Protein AF-A0A0F9CTM4-F1 (afdb_monomer)

Foldseek 3Di:
DEDPVLVVCLPDDDFFKKKWAFDLVCLVVLVVVCVVVVWAWDDDPSVRRITITGGDHSVVVVVSCPRPGTPYMGTPPPDD

Structure (mmCIF, N/CA/C/O backbone):
data_AF-A0A0F9CTM4-F1
#
_entry.id   AF-A0A0F9CTM4-F1
#
loop_
_atom_site.group_PDB
_atom_site.id
_atom_site.type_symbol
_atom_site.label_atom_id
_atom_site.label_alt_id
_atom_site.label_comp_id
_atom_site.label_asym_id
_atom_site.label_entity_id
_atom_site.label_seq_id
_atom_site.pdbx_PDB_ins_code
_atom_site.Cartn_x
_atom_site.Cartn_y
_atom_site.Cartn_z
_atom_site.occupancy
_atom_site.B_iso_or_equiv
_atom_site.auth_seq_id
_atom_site.auth_comp_id
_atom_site.auth_asym_id
_atom_site.auth_atom_id
_atom_site.pdbx_PDB_model_num
ATOM 1 N N . MET A 1 1 ? 7.637 -3.422 6.697 1.00 63.59 1 MET A N 1
ATOM 2 C CA . MET A 1 1 ? 7.699 -2.919 8.099 1.00 63.59 1 MET A CA 1
ATOM 3 C C . MET A 1 1 ? 6.780 -1.708 8.184 1.00 63.59 1 MET A C 1
ATOM 5 O O . MET A 1 1 ? 6.732 -0.953 7.221 1.00 63.59 1 MET A O 1
ATOM 9 N N . LEU A 1 2 ? 6.022 -1.531 9.273 1.00 63.06 2 LEU A N 1
ATOM 10 C CA . LEU A 1 2 ? 5.127 -0.375 9.423 1.00 63.06 2 LEU A CA 1
ATOM 11 C C . LEU A 1 2 ? 5.916 0.852 9.887 1.00 63.06 2 LEU A C 1
ATOM 13 O O . LEU A 1 2 ? 6.818 0.742 10.713 1.00 63.06 2 LEU A O 1
ATOM 17 N N . ASN A 1 3 ? 5.558 2.033 9.383 1.00 73.06 3 ASN A N 1
ATOM 18 C CA . ASN A 1 3 ? 6.097 3.280 9.915 1.00 73.06 3 ASN A CA 1
ATOM 19 C C . ASN A 1 3 ? 5.724 3.404 11.417 1.00 73.06 3 ASN A C 1
ATOM 21 O O . ASN A 1 3 ? 4.543 3.238 11.746 1.00 73.06 3 ASN A O 1
ATOM 25 N N . PRO A 1 4 ? 6.661 3.753 12.325 1.00 72.19 4 PRO A N 1
ATOM 26 C CA . PRO A 1 4 ? 6.391 3.889 13.764 1.00 72.19 4 PRO A CA 1
ATOM 27 C C . PRO A 1 4 ? 5.234 4.839 14.117 1.00 72.19 4 PRO A C 1
ATOM 29 O O . PRO A 1 4 ? 4.607 4.713 15.171 1.00 72.19 4 PRO A O 1
ATOM 32 N N . TYR A 1 5 ? 4.932 5.804 13.244 1.00 67.44 5 TYR A N 1
ATOM 33 C CA . TYR A 1 5 ? 3.774 6.685 1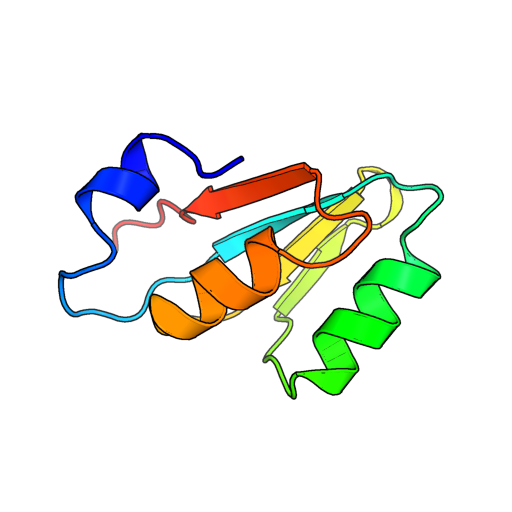3.372 1.00 67.44 5 TYR A CA 1
ATOM 34 C C . TYR A 1 5 ? 2.445 5.931 13.196 1.00 67.44 5 TYR A C 1
ATOM 36 O O . TYR A 1 5 ? 1.509 6.143 13.969 1.00 67.44 5 TYR A O 1
ATOM 44 N N . LEU A 1 6 ? 2.373 5.023 12.215 1.00 60.19 6 LEU A N 1
ATOM 45 C CA . LEU A 1 6 ? 1.200 4.186 11.949 1.00 60.19 6 LEU A CA 1
ATOM 46 C C . LEU A 1 6 ? 0.989 3.146 13.043 1.00 60.19 6 LEU A C 1
ATOM 48 O O . LEU A 1 6 ? -0.146 2.932 13.463 1.00 60.19 6 LEU A O 1
ATOM 52 N N . GLU A 1 7 ? 2.066 2.534 13.537 1.00 65.06 7 GLU A N 1
ATOM 53 C CA . GLU A 1 7 ? 1.986 1.509 14.585 1.00 65.06 7 GLU A CA 1
ATOM 54 C C . GLU A 1 7 ? 1.231 2.001 15.825 1.00 65.06 7 GLU A C 1
ATOM 56 O O . GLU A 1 7 ? 0.412 1.277 16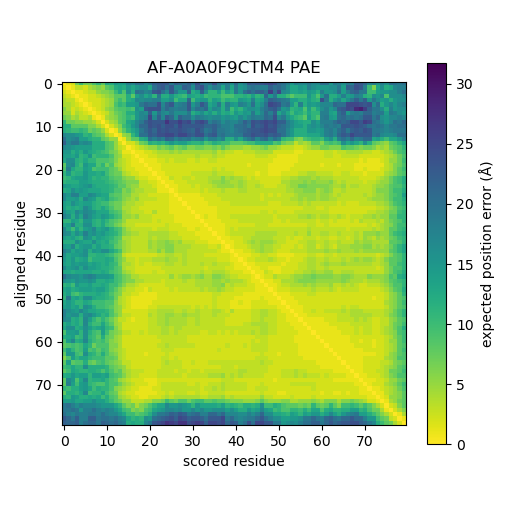.389 1.00 65.06 7 GLU A O 1
ATOM 61 N N . LYS A 1 8 ? 1.426 3.273 16.191 1.00 66.44 8 LYS A N 1
ATOM 62 C CA . LYS A 1 8 ? 0.767 3.906 17.342 1.00 66.44 8 LYS A CA 1
ATOM 63 C C . LYS A 1 8 ? -0.704 4.267 17.103 1.00 66.44 8 LYS A C 1
ATOM 65 O O . LYS A 1 8 ? -1.406 4.562 18.066 1.00 66.44 8 LYS A O 1
ATOM 70 N N . ARG A 1 9 ? -1.175 4.284 15.849 1.00 61.78 9 ARG A N 1
ATOM 71 C CA . ARG A 1 9 ? -2.497 4.813 15.444 1.00 61.78 9 ARG A CA 1
ATOM 72 C C . ARG A 1 9 ? -3.381 3.811 14.703 1.00 61.78 9 ARG A C 1
ATOM 74 O O . ARG A 1 9 ? -4.490 4.149 14.304 1.00 61.78 9 ARG A O 1
ATOM 81 N N . LEU A 1 10 ? -2.953 2.553 14.598 1.00 55.62 10 LEU A N 1
ATOM 82 C CA . LEU A 1 10 ? -3.727 1.454 14.002 1.00 55.62 10 LEU A CA 1
ATOM 83 C C . LEU A 1 10 ? -5.083 1.175 14.688 1.00 55.62 10 LEU A C 1
ATOM 85 O O . LEU A 1 10 ? -5.840 0.346 14.196 1.00 55.62 10 LEU A O 1
ATOM 89 N N . PHE A 1 11 ? -5.404 1.815 15.8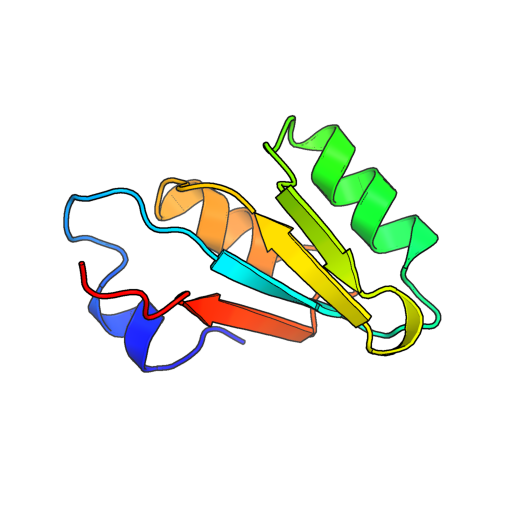14 1.00 52.72 11 PHE A N 1
ATOM 90 C CA . PHE A 1 11 ? -6.664 1.608 16.541 1.00 52.72 11 PHE A CA 1
ATOM 91 C C . PHE A 1 11 ? -7.508 2.878 16.706 1.00 52.72 11 PHE A C 1
ATOM 93 O O . PHE A 1 11 ? -8.601 2.813 17.262 1.00 52.72 11 PHE A O 1
ATOM 100 N N . THR A 1 12 ? -7.039 4.028 16.221 1.00 51.19 12 THR A N 1
ATOM 101 C CA . THR A 1 12 ? -7.819 5.270 16.244 1.00 51.19 12 THR A CA 1
ATOM 102 C C . THR A 1 12 ? -8.631 5.387 14.960 1.00 51.19 12 THR A C 1
ATOM 104 O O . THR A 1 12 ? -8.053 5.470 13.882 1.00 51.19 12 THR A O 1
ATOM 107 N N . LEU A 1 13 ? -9.965 5.420 15.073 1.00 48.59 13 LEU A N 1
ATOM 108 C CA . LEU A 1 13 ? -10.807 6.079 14.068 1.00 48.59 13 LEU A CA 1
ATOM 109 C C . LEU A 1 13 ? -10.257 7.508 13.914 1.00 48.59 13 LEU A C 1
ATOM 111 O O . LEU A 1 13 ? -10.119 8.189 14.935 1.00 48.59 13 LEU A O 1
ATOM 115 N N . PRO A 1 14 ? -9.856 7.925 12.698 1.00 62.41 14 PRO A N 1
ATOM 116 C CA . PRO A 1 14 ? -10.486 7.610 11.410 1.00 62.41 14 PRO A CA 1
ATOM 117 C C . PRO A 1 14 ? -9.631 6.788 10.415 1.00 62.41 14 PRO A C 1
ATOM 119 O O . PRO A 1 14 ? -8.448 6.537 10.629 1.00 62.41 14 PRO A O 1
ATOM 122 N N . VAL A 1 15 ? -10.260 6.369 9.303 1.00 71.69 15 VAL A N 1
ATOM 123 C CA . VAL A 1 15 ? -9.565 5.884 8.091 1.00 71.69 15 VAL A CA 1
ATOM 124 C C . VAL A 1 15 ? -8.577 6.942 7.597 1.00 71.69 15 VAL A C 1
ATOM 126 O O . VAL A 1 15 ? -8.866 8.134 7.691 1.00 71.69 15 VAL A O 1
ATOM 129 N N . GLN A 1 16 ? -7.425 6.526 7.073 1.00 77.50 16 GLN A N 1
ATOM 130 C CA . GLN A 1 16 ? -6.368 7.460 6.670 1.00 77.50 16 GLN A CA 1
ATOM 131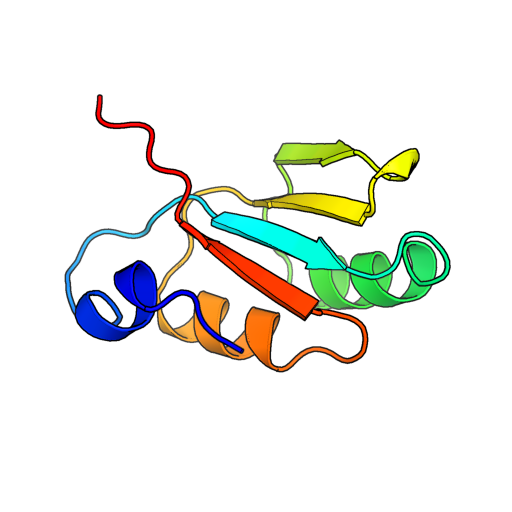 C C . GLN A 1 16 ? -5.808 7.107 5.292 1.00 77.50 16 GLN A C 1
ATOM 133 O O . GLN A 1 16 ? -5.688 5.913 4.986 1.00 77.50 16 GLN A O 1
ATOM 138 N N . PRO A 1 17 ? -5.508 8.115 4.452 1.00 85.88 17 PRO A N 1
ATOM 139 C CA . PRO A 1 17 ? -4.830 7.878 3.191 1.00 85.88 17 PRO A CA 1
ATOM 140 C C . PRO A 1 17 ? -3.435 7.315 3.468 1.00 85.88 17 PRO A C 1
ATOM 142 O O . PRO A 1 17 ? -2.804 7.618 4.489 1.00 85.88 17 PRO A O 1
ATOM 145 N N . VAL A 1 18 ? -2.974 6.435 2.585 1.00 89.00 18 VAL A N 1
ATOM 146 C CA . VAL A 1 18 ? -1.670 5.786 2.736 1.00 89.00 18 VAL A CA 1
ATOM 147 C C . VAL A 1 18 ? -0.890 5.818 1.440 1.00 89.00 18 VAL A C 1
ATOM 149 O O . VAL A 1 18 ? -1.445 5.671 0.353 1.00 89.00 18 VAL A O 1
ATOM 152 N N . LEU A 1 19 ? 0.422 5.962 1.576 1.00 91.31 19 LEU A N 1
ATOM 153 C CA . LEU A 1 19 ? 1.362 5.849 0.476 1.00 91.31 19 LEU A CA 1
ATOM 154 C C . LEU A 1 19 ? 2.117 4.528 0.629 1.00 91.31 19 LEU A C 1
ATOM 156 O O . LEU A 1 19 ? 2.778 4.287 1.638 1.00 91.31 19 LEU A O 1
ATOM 160 N N . VAL A 1 20 ? 1.992 3.649 -0.356 1.00 92.06 20 VAL A N 1
ATOM 161 C CA . VAL A 1 20 ? 2.640 2.336 -0.381 1.00 92.06 20 VAL A CA 1
ATOM 162 C C . VAL A 1 20 ? 3.940 2.447 -1.152 1.00 92.06 20 VAL A C 1
ATOM 164 O O . VAL A 1 20 ? 3.931 2.881 -2.299 1.00 92.06 20 VAL A O 1
ATOM 167 N N . GLU A 1 21 ? 5.035 2.035 -0.530 1.00 94.12 21 GLU A N 1
ATOM 168 C CA . GLU A 1 21 ? 6.354 1.932 -1.142 1.00 94.12 21 GLU A CA 1
ATOM 169 C C . GLU A 1 21 ? 6.655 0.475 -1.500 1.00 94.12 21 GLU A C 1
ATOM 171 O O . GLU A 1 21 ? 6.481 -0.433 -0.680 1.00 94.12 21 GLU A O 1
ATOM 176 N N . PHE A 1 22 ? 7.146 0.252 -2.712 1.00 93.00 22 PHE A N 1
ATOM 177 C CA . PHE A 1 22 ? 7.510 -1.050 -3.257 1.00 93.00 22 PHE A CA 1
ATOM 178 C C . PHE A 1 22 ? 8.744 -0.946 -4.164 1.00 93.00 22 PHE A C 1
ATOM 180 O O . PHE A 1 22 ? 9.201 0.145 -4.503 1.00 93.00 22 PHE A O 1
ATOM 187 N N . ASP A 1 23 ? 9.325 -2.082 -4.554 1.00 88.50 23 ASP A N 1
ATOM 188 C CA . ASP A 1 23 ? 10.396 -2.090 -5.557 1.00 88.50 23 ASP A CA 1
ATOM 189 C C . ASP A 1 23 ? 9.836 -1.715 -6.937 1.00 88.50 23 ASP A C 1
ATOM 191 O O . ASP A 1 23 ? 8.901 -2.349 -7.420 1.00 88.50 23 ASP A O 1
ATOM 195 N N . ALA A 1 24 ? 10.416 -0.720 -7.612 1.00 85.81 24 ALA A N 1
ATOM 196 C CA . ALA A 1 24 ? 9.965 -0.303 -8.942 1.00 85.81 24 ALA A CA 1
ATOM 197 C C . ALA A 1 24 ? 9.962 -1.458 -9.969 1.00 85.81 24 ALA A C 1
ATOM 199 O O . ALA A 1 24 ? 9.121 -1.473 -10.872 1.00 85.81 24 ALA A O 1
ATOM 200 N N . ASN A 1 25 ? 10.839 -2.456 -9.807 1.00 89.31 25 ASN A N 1
ATOM 201 C CA . ASN A 1 25 ? 10.872 -3.655 -10.653 1.00 89.31 25 ASN A CA 1
ATOM 202 C C . ASN A 1 25 ? 9.689 -4.606 -10.392 1.00 89.31 25 ASN A C 1
ATOM 204 O O . ASN A 1 25 ? 9.351 -5.425 -11.246 1.00 89.31 25 ASN A O 1
ATOM 208 N N . GLU A 1 26 ? 9.028 -4.480 -9.242 1.00 88.06 26 GLU A N 1
ATOM 209 C CA . GLU A 1 26 ? 7.893 -5.306 -8.819 1.00 88.06 26 GLU A CA 1
ATOM 210 C C . GLU A 1 26 ? 6.540 -4.603 -9.009 1.00 88.06 26 GLU A C 1
ATOM 212 O O . GLU A 1 26 ? 5.504 -5.145 -8.616 1.00 88.06 26 GLU A O 1
ATOM 217 N N . LEU A 1 27 ? 6.514 -3.439 -9.677 1.00 87.88 27 LEU A N 1
ATOM 218 C CA . LEU A 1 27 ? 5.307 -2.637 -9.919 1.00 87.88 27 LEU A CA 1
ATOM 219 C C . LEU A 1 27 ? 4.117 -3.487 -10.379 1.00 87.88 27 LEU A C 1
ATOM 221 O O . LEU A 1 27 ? 3.037 -3.411 -9.805 1.00 87.88 27 LEU A O 1
ATOM 225 N N . ARG A 1 28 ? 4.303 -4.331 -11.399 1.00 88.25 28 ARG A N 1
ATOM 226 C CA . ARG A 1 28 ? 3.208 -5.143 -11.954 1.00 88.25 28 ARG A CA 1
ATOM 227 C C . ARG A 1 28 ? 2.649 -6.142 -10.937 1.00 88.25 28 ARG A C 1
ATOM 229 O O . ARG A 1 28 ? 1.439 -6.356 -10.903 1.00 88.25 28 ARG A O 1
ATOM 236 N N . ALA A 1 29 ? 3.517 -6.745 -10.127 1.00 90.38 29 ALA A N 1
ATOM 237 C CA . ALA A 1 29 ? 3.126 -7.725 -9.122 1.00 90.38 29 ALA A CA 1
ATOM 238 C C . ALA A 1 29 ? 2.396 -7.056 -7.952 1.00 90.38 29 ALA A C 1
ATOM 240 O O . ALA A 1 29 ? 1.347 -7.542 -7.532 1.00 90.38 29 ALA A O 1
ATOM 241 N N . VAL A 1 30 ? 2.909 -5.927 -7.458 1.00 89.81 30 VAL A N 1
ATOM 242 C CA . VAL A 1 30 ? 2.286 -5.181 -6.356 1.00 89.81 30 VAL A CA 1
ATOM 243 C C . VAL A 1 30 ? 0.955 -4.581 -6.795 1.00 89.81 30 VAL A C 1
ATOM 245 O O . VAL A 1 30 ? -0.043 -4.745 -6.099 1.00 89.81 30 VAL A O 1
ATOM 248 N N . MET A 1 31 ? 0.885 -3.981 -7.985 1.00 90.12 31 MET A N 1
ATOM 249 C CA . MET A 1 31 ? -0.368 -3.422 -8.498 1.00 90.12 31 MET A CA 1
ATOM 250 C C . MET A 1 31 ? -1.442 -4.491 -8.698 1.00 90.12 31 MET A C 1
ATOM 252 O O . MET A 1 31 ? -2.586 -4.248 -8.336 1.00 90.12 31 MET A O 1
ATOM 256 N N . GLY A 1 32 ? -1.092 -5.683 -9.197 1.00 89.69 32 GLY A N 1
ATOM 257 C CA . GLY A 1 32 ? -2.046 -6.793 -9.313 1.00 89.69 32 GLY A CA 1
ATOM 258 C C . GLY A 1 32 ? -2.599 -7.267 -7.964 1.00 89.69 32 GLY A C 1
ATOM 259 O O . GLY A 1 32 ? -3.764 -7.644 -7.862 1.00 89.69 32 GLY A O 1
ATOM 260 N N . GLN A 1 33 ? -1.785 -7.216 -6.909 1.00 90.00 33 GLN A N 1
ATOM 261 C CA . GLN A 1 33 ? -2.228 -7.540 -5.553 1.00 90.00 33 GLN A CA 1
ATOM 262 C C . GLN A 1 33 ? -3.106 -6.431 -4.958 1.00 90.00 33 GLN A C 1
ATOM 264 O O . GLN A 1 33 ? -4.124 -6.729 -4.337 1.00 90.00 33 GLN A O 1
ATOM 269 N N . LEU A 1 34 ? -2.746 -5.159 -5.169 1.00 88.12 34 LEU A N 1
ATOM 270 C CA . LEU A 1 34 ? -3.526 -4.009 -4.698 1.00 88.12 34 LEU A CA 1
ATOM 271 C C . LEU A 1 34 ? -4.899 -3.930 -5.379 1.00 88.12 34 LEU A C 1
ATOM 273 O O . LEU A 1 34 ? -5.894 -3.686 -4.698 1.00 88.12 34 LEU A O 1
ATOM 277 N N . THR A 1 35 ? -4.980 -4.189 -6.687 1.00 87.56 35 THR A N 1
ATOM 278 C CA . THR A 1 35 ? -6.265 -4.265 -7.402 1.00 87.56 35 THR A CA 1
ATOM 279 C C . THR A 1 35 ? -7.081 -5.484 -6.979 1.00 87.56 35 THR A C 1
ATOM 281 O O . THR A 1 35 ? -8.298 -5.385 -6.864 1.00 87.56 35 THR A O 1
ATOM 284 N N . GLY A 1 36 ? -6.435 -6.611 -6.661 1.00 86.94 36 GLY A N 1
ATOM 285 C CA . GLY A 1 36 ? -7.100 -7.793 -6.098 1.00 86.94 36 GLY A CA 1
ATOM 286 C C . GLY A 1 36 ? -7.718 -7.570 -4.710 1.00 86.94 36 GLY A C 1
ATOM 287 O O . GLY A 1 36 ? -8.586 -8.336 -4.298 1.00 86.94 36 GLY A O 1
ATOM 288 N N . LEU A 1 37 ? -7.300 -6.521 -3.996 1.00 86.81 37 LEU A N 1
ATOM 289 C CA . LEU A 1 37 ? -7.888 -6.085 -2.728 1.00 86.81 37 LEU A CA 1
ATOM 290 C C . LEU A 1 37 ? -9.006 -5.039 -2.900 1.00 86.81 37 LEU A C 1
ATOM 292 O O . LEU A 1 37 ? -9.507 -4.547 -1.889 1.00 86.81 37 LEU A O 1
ATOM 296 N N . ASP A 1 38 ? -9.379 -4.707 -4.143 1.00 87.38 38 ASP A N 1
ATOM 297 C CA . ASP A 1 38 ? -10.390 -3.697 -4.498 1.00 87.38 38 ASP A CA 1
ATOM 298 C C . ASP A 1 38 ? -10.128 -2.333 -3.832 1.00 87.38 38 ASP A C 1
ATOM 300 O O . ASP A 1 38 ? -11.009 -1.675 -3.276 1.00 87.38 38 ASP A O 1
ATOM 304 N N . LEU A 1 39 ? -8.852 -1.934 -3.808 1.00 86.56 39 LEU A N 1
ATOM 305 C CA . LEU A 1 39 ? -8.427 -0.712 -3.137 1.00 86.56 39 LEU A CA 1
ATOM 306 C C . LEU A 1 39 ? -8.580 0.512 -4.050 1.00 86.56 39 LEU A C 1
ATOM 308 O O . LEU A 1 39 ? -8.197 0.460 -5.220 1.00 86.56 39 LEU A O 1
ATOM 312 N N . PRO A 1 40 ? -9.046 1.651 -3.510 1.00 85.94 40 PRO A N 1
ATOM 313 C CA . PRO A 1 40 ? -9.138 2.904 -4.250 1.00 85.94 40 PRO A CA 1
ATOM 314 C C . PRO A 1 40 ? -7.748 3.540 -4.412 1.00 85.94 40 PRO A C 1
ATOM 316 O O . PRO A 1 40 ? -7.315 4.350 -3.589 1.00 85.94 40 PRO A O 1
ATOM 319 N N . ILE A 1 41 ? -7.026 3.157 -5.465 1.00 89.81 41 ILE A N 1
ATOM 320 C CA . ILE A 1 41 ? -5.721 3.735 -5.812 1.00 89.81 41 ILE A CA 1
ATOM 321 C C . ILE A 1 41 ? -5.944 5.110 -6.452 1.00 89.81 41 ILE A C 1
ATOM 323 O O . ILE A 1 41 ? -6.620 5.221 -7.471 1.00 89.81 41 ILE A O 1
ATOM 327 N N . ILE A 1 42 ? -5.375 6.153 -5.848 1.00 89.62 42 ILE A N 1
ATOM 328 C CA . ILE A 1 42 ? -5.492 7.544 -6.307 1.00 89.62 42 ILE A CA 1
ATOM 329 C C . ILE A 1 42 ? -4.442 7.838 -7.377 1.00 89.62 42 ILE A C 1
ATOM 331 O O . ILE A 1 42 ? -4.744 8.416 -8.417 1.00 89.62 42 ILE A O 1
ATOM 335 N N . GLU A 1 43 ? -3.197 7.445 -7.115 1.00 89.44 43 GLU A N 1
ATOM 336 C CA . GLU A 1 43 ? -2.057 7.770 -7.965 1.00 89.44 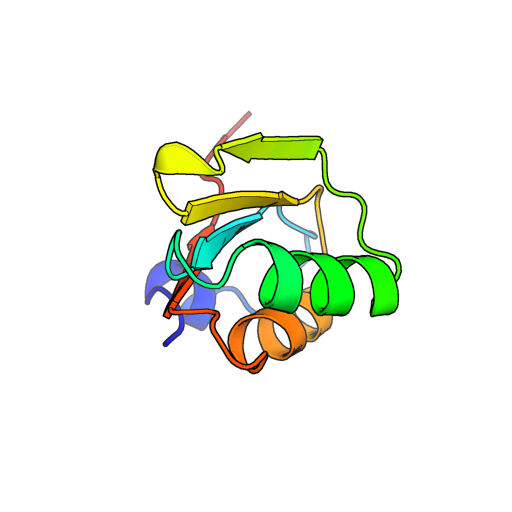43 GLU A CA 1
ATOM 337 C C . GLU A 1 43 ? -0.996 6.672 -7.870 1.00 89.44 43 GLU A C 1
ATOM 339 O O . GLU A 1 43 ? -0.882 5.966 -6.866 1.00 89.44 43 GLU A O 1
ATOM 344 N N . THR A 1 44 ? -0.201 6.500 -8.923 1.00 91.50 44 THR A N 1
ATOM 345 C CA . THR A 1 44 ? 0.945 5.588 -8.920 1.00 91.50 44 THR A CA 1
ATOM 346 C C . THR A 1 44 ? 2.148 6.271 -9.547 1.00 91.50 44 THR A C 1
ATOM 348 O O . THR A 1 44 ? 2.137 6.637 -10.720 1.00 91.50 44 THR A O 1
ATOM 351 N N . ILE A 1 45 ? 3.225 6.379 -8.775 1.00 89.81 45 ILE A N 1
ATOM 352 C CA . ILE A 1 45 ? 4.508 6.920 -9.211 1.00 89.81 45 ILE A CA 1
ATOM 353 C C . ILE A 1 45 ? 5.450 5.738 -9.459 1.00 89.81 45 ILE A C 1
ATOM 355 O O . ILE A 1 45 ? 6.376 5.457 -8.695 1.00 89.81 45 ILE A O 1
ATOM 359 N N . GLY A 1 46 ? 5.186 5.008 -10.547 1.00 87.12 46 GLY A N 1
ATOM 360 C CA . GLY A 1 46 ? 5.823 3.715 -10.818 1.00 87.12 46 GLY A CA 1
ATOM 361 C C . GLY A 1 46 ? 7.353 3.767 -10.897 1.00 87.12 46 GLY A C 1
ATOM 362 O O . GLY A 1 46 ? 8.017 2.861 -10.407 1.00 87.12 46 GLY A O 1
ATOM 363 N N . LYS A 1 47 ? 7.926 4.860 -11.423 1.00 88.00 47 LYS A N 1
ATOM 364 C CA . LYS A 1 47 ? 9.388 5.046 -11.532 1.00 88.00 47 LYS A CA 1
ATOM 365 C C . LYS A 1 47 ? 10.104 5.032 -10.176 1.00 88.00 47 LYS A C 1
ATOM 367 O O . LYS A 1 47 ? 11.265 4.644 -10.111 1.00 88.00 47 LYS A O 1
ATOM 372 N N . PHE A 1 48 ? 9.424 5.471 -9.120 1.00 87.38 48 PHE A N 1
ATOM 373 C CA . PHE A 1 48 ? 9.973 5.544 -7.768 1.00 87.38 48 PHE A CA 1
ATOM 374 C C . PHE A 1 48 ? 9.400 4.467 -6.837 1.00 87.38 48 PHE A C 1
ATOM 376 O O . PHE A 1 48 ? 9.800 4.407 -5.682 1.00 87.38 48 PHE A O 1
ATOM 383 N N . GLY A 1 49 ? 8.504 3.608 -7.337 1.00 92.31 49 GLY A N 1
ATOM 384 C CA . GLY A 1 49 ? 7.926 2.522 -6.551 1.00 92.31 49 GLY A CA 1
ATOM 385 C C . GLY A 1 49 ? 6.901 2.988 -5.519 1.00 92.31 49 GLY A C 1
ATOM 386 O O . GLY A 1 49 ? 6.903 2.486 -4.401 1.00 92.31 49 GLY A O 1
ATOM 387 N N . PHE A 1 50 ? 6.042 3.953 -5.867 1.00 93.06 50 PHE A N 1
ATOM 388 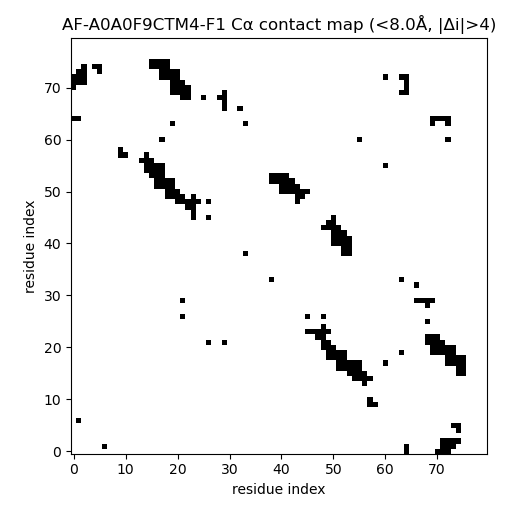C CA . PHE A 1 50 ? 5.004 4.443 -4.954 1.00 93.06 50 PHE A CA 1
ATOM 389 C C . PHE A 1 50 ? 3.587 4.312 -5.514 1.00 93.06 50 PHE A C 1
ATOM 391 O O . PHE A 1 50 ? 3.362 4.541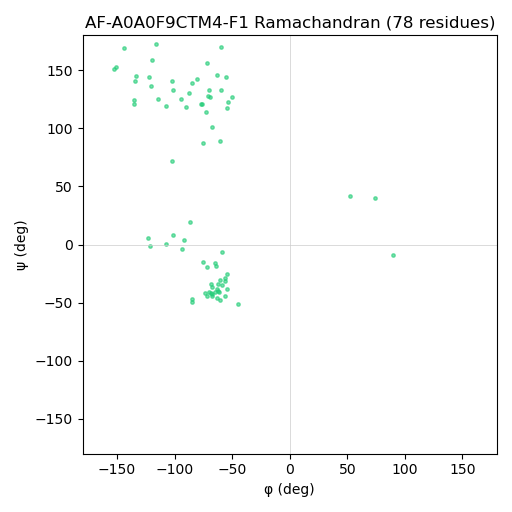 -6.702 1.00 93.06 50 PHE A O 1
ATOM 398 N N . ALA A 1 51 ? 2.622 4.010 -4.644 1.00 93.00 51 ALA A N 1
ATOM 399 C CA . ALA A 1 51 ? 1.190 4.060 -4.940 1.00 93.00 51 ALA A CA 1
ATOM 400 C C . ALA A 1 51 ? 0.429 4.739 -3.795 1.00 93.00 51 ALA A C 1
ATOM 402 O O . ALA A 1 51 ? 0.528 4.319 -2.642 1.00 93.00 51 ALA A O 1
ATOM 403 N N . ALA A 1 52 ? -0.329 5.785 -4.113 1.00 91.19 52 ALA A N 1
ATOM 404 C CA . ALA A 1 52 ? -1.201 6.473 -3.172 1.00 91.19 52 ALA A CA 1
ATOM 405 C C . ALA A 1 52 ? -2.572 5.792 -3.152 1.00 91.19 52 ALA A C 1
ATOM 407 O O . ALA A 1 52 ? -3.175 5.556 -4.200 1.00 91.19 52 ALA A O 1
ATOM 408 N N . ILE A 1 53 ? -3.072 5.486 -1.960 1.00 90.56 53 ILE A N 1
ATOM 409 C CA . ILE A 1 53 ? -4.352 4.815 -1.737 1.00 90.56 53 ILE A CA 1
ATOM 410 C C . ILE A 1 53 ? -5.227 5.735 -0.891 1.00 90.56 53 ILE A C 1
ATOM 412 O O . ILE A 1 53 ? -4.757 6.327 0.087 1.00 90.56 53 ILE A O 1
ATOM 416 N N . ALA A 1 54 ? -6.501 5.850 -1.272 1.00 87.44 54 ALA A N 1
ATOM 417 C CA . ALA A 1 54 ? -7.480 6.646 -0.544 1.00 87.44 54 ALA A CA 1
ATOM 418 C C . ALA A 1 54 ? -7.654 6.148 0.902 1.00 87.44 54 ALA A C 1
ATOM 420 O O . ALA A 1 54 ? -7.132 5.090 1.261 1.00 87.44 54 ALA A O 1
ATOM 421 N N . PRO A 1 55 ? -8.369 6.894 1.763 1.00 87.69 55 PRO A N 1
ATOM 422 C CA . PRO A 1 55 ? -8.479 6.531 3.164 1.00 87.69 55 PRO A CA 1
ATOM 423 C C . PRO A 1 55 ? -8.981 5.102 3.391 1.00 87.69 55 PRO A C 1
ATOM 425 O O . PRO A 1 55 ? -10.111 4.762 3.045 1.00 87.69 55 PRO A O 1
ATOM 428 N N . VAL A 1 56 ? -8.139 4.272 4.009 1.00 85.75 56 VAL A N 1
ATOM 429 C CA . VAL A 1 56 ? -8.432 2.862 4.306 1.00 85.75 56 VAL A CA 1
ATOM 430 C C . VAL A 1 56 ? -8.388 2.588 5.805 1.00 85.75 56 VAL A C 1
ATOM 432 O O . VAL A 1 56 ? -7.786 3.323 6.592 1.00 85.75 56 VAL A O 1
ATOM 435 N N . SER A 1 57 ? -9.051 1.507 6.219 1.00 85.94 57 SER A N 1
ATOM 436 C CA . SER A 1 57 ? -9.064 1.092 7.618 1.00 85.94 57 SER A CA 1
ATOM 437 C C . SER A 1 57 ? -7.714 0.508 8.050 1.00 85.94 57 SER A C 1
ATOM 439 O O . SER A 1 57 ? -6.976 -0.053 7.234 1.00 85.94 57 SER A O 1
ATOM 441 N N . PRO A 1 58 ? -7.397 0.535 9.353 1.00 83.12 58 PRO A N 1
ATOM 442 C CA . PRO A 1 58 ? -6.168 -0.064 9.862 1.00 83.12 58 PRO A CA 1
ATOM 443 C C . PRO A 1 58 ? -5.978 -1.549 9.523 1.00 83.12 58 PRO A C 1
ATOM 445 O O . PRO A 1 58 ? -4.849 -2.008 9.352 1.00 83.12 58 PRO A O 1
ATOM 448 N N . SER A 1 59 ? -7.066 -2.320 9.409 1.00 86.81 59 SER A N 1
ATOM 449 C CA . SER A 1 59 ? -6.988 -3.729 9.011 1.00 86.81 59 SER A CA 1
ATOM 450 C C . SER A 1 59 ? -6.544 -3.884 7.556 1.00 86.81 59 SER A C 1
ATOM 452 O O . SER A 1 59 ? -5.759 -4.782 7.256 1.00 86.81 59 SER A O 1
ATOM 454 N N . ILE A 1 60 ? -6.973 -2.982 6.671 1.00 88.94 60 ILE A N 1
ATOM 455 C CA . ILE A 1 60 ? -6.513 -2.928 5.282 1.00 88.94 60 ILE A CA 1
ATOM 456 C C . ILE A 1 60 ? -5.045 -2.495 5.208 1.00 88.94 60 ILE A C 1
ATOM 458 O O . ILE A 1 60 ? -4.272 -3.135 4.503 1.00 88.94 60 ILE A O 1
ATOM 462 N N . ILE A 1 61 ? -4.617 -1.511 6.006 1.00 88.69 61 ILE A N 1
ATOM 463 C CA . ILE A 1 61 ? -3.200 -1.103 6.092 1.00 88.69 61 ILE A CA 1
ATOM 464 C C . ILE A 1 61 ? -2.306 -2.294 6.466 1.00 88.69 61 ILE A C 1
ATOM 466 O O . ILE A 1 61 ? -1.265 -2.511 5.845 1.00 88.69 61 ILE A O 1
ATOM 470 N N . LYS A 1 62 ? -2.729 -3.110 7.444 1.00 88.75 62 LYS A N 1
ATOM 471 C CA . LYS A 1 62 ? -2.007 -4.337 7.821 1.00 88.75 62 LYS A CA 1
ATOM 472 C C . LYS A 1 62 ? -1.930 -5.344 6.673 1.00 88.75 62 LYS A C 1
ATOM 474 O O . LYS A 1 62 ? -0.872 -5.937 6.486 1.00 88.75 62 LYS A O 1
ATOM 479 N N . LYS A 1 63 ? -3.015 -5.522 5.908 1.00 91.06 63 LYS A N 1
ATOM 480 C CA . LYS A 1 63 ? -3.023 -6.402 4.727 1.00 91.06 63 LYS A CA 1
ATOM 481 C C . LYS A 1 63 ? -2.055 -5.906 3.655 1.00 91.06 63 LYS A C 1
ATOM 483 O O . LYS A 1 63 ? -1.266 -6.700 3.167 1.00 91.06 63 LYS A O 1
ATOM 488 N N . ILE A 1 64 ? -2.066 -4.606 3.355 1.00 90.62 64 ILE A N 1
ATOM 489 C CA . ILE A 1 64 ? -1.168 -3.988 2.370 1.00 90.62 64 ILE A CA 1
ATOM 490 C C . ILE A 1 64 ? 0.298 -4.179 2.773 1.00 90.62 64 ILE A C 1
ATOM 492 O O . ILE A 1 64 ? 1.102 -4.625 1.965 1.00 90.62 64 ILE A O 1
ATOM 496 N N . ASN A 1 65 ? 0.652 -3.910 4.034 1.00 91.44 65 ASN A N 1
ATOM 497 C CA . ASN A 1 65 ? 2.027 -4.081 4.523 1.00 91.44 65 ASN A CA 1
ATOM 498 C C . ASN A 1 65 ? 2.503 -5.550 4.526 1.00 91.44 65 ASN A C 1
ATOM 500 O O . ASN A 1 65 ? 3.699 -5.796 4.653 1.00 91.44 65 ASN A O 1
ATOM 504 N N . ALA A 1 66 ? 1.591 -6.519 4.424 1.00 91.69 66 ALA A N 1
ATOM 505 C CA . ALA A 1 66 ? 1.919 -7.941 4.335 1.00 91.69 66 ALA A CA 1
ATOM 506 C C . ALA A 1 66 ? 2.028 -8.455 2.886 1.00 91.69 6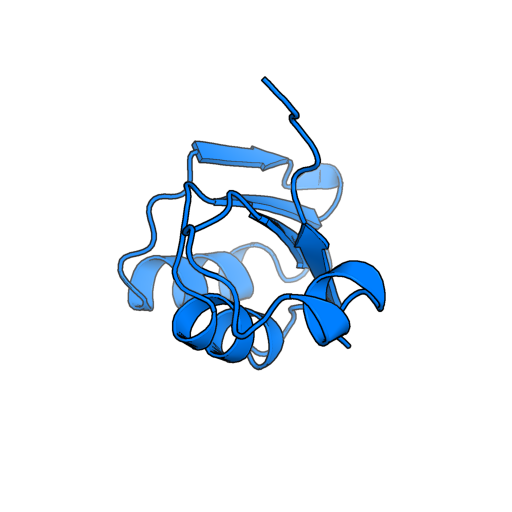6 ALA A C 1
ATOM 508 O O . ALA A 1 66 ? 2.352 -9.627 2.693 1.00 91.69 66 ALA A O 1
ATOM 509 N N . LEU A 1 67 ? 1.749 -7.621 1.878 1.00 90.56 67 LEU A N 1
ATOM 510 C CA . LEU A 1 67 ? 1.832 -8.021 0.475 1.00 90.56 67 LEU A CA 1
ATOM 511 C C . LEU A 1 67 ? 3.293 -8.223 0.035 1.00 90.56 67 LEU A C 1
ATOM 513 O O . LEU A 1 67 ? 4.131 -7.348 0.277 1.00 90.56 67 LEU A O 1
ATOM 517 N N . PRO A 1 68 ? 3.612 -9.333 -0.656 1.00 89.88 68 PRO A N 1
ATOM 518 C CA . PRO A 1 68 ? 4.887 -9.504 -1.338 1.00 89.88 68 PRO A CA 1
ATOM 519 C C . PRO A 1 68 ? 5.241 -8.312 -2.236 1.00 89.88 68 PRO A C 1
ATOM 521 O O . PRO A 1 68 ? 4.452 -7.906 -3.093 1.00 89.88 68 PRO A O 1
ATOM 524 N N . GLY A 1 69 ? 6.441 -7.774 -2.024 1.00 89.00 69 GLY A N 1
ATOM 525 C CA . GLY A 1 69 ? 6.995 -6.633 -2.756 1.00 89.00 69 GLY A CA 1
ATOM 526 C C . GLY A 1 69 ? 6.682 -5.259 -2.163 1.00 89.00 69 GLY A C 1
ATOM 527 O O . GLY A 1 69 ? 7.294 -4.263 -2.554 1.00 89.00 69 GLY A O 1
ATOM 528 N N . VAL A 1 70 ? 5.804 -5.184 -1.156 1.00 91.38 70 VAL A N 1
ATOM 529 C CA . VAL A 1 70 ? 5.631 -3.964 -0.359 1.00 91.38 70 VAL A CA 1
ATOM 530 C C . VAL A 1 70 ? 6.780 -3.841 0.637 1.00 91.38 70 VAL A C 1
ATOM 532 O O . VAL A 1 70 ? 6.990 -4.697 1.498 1.00 91.38 70 VAL A O 1
ATOM 535 N N . ARG A 1 71 ? 7.527 -2.742 0.538 1.00 93.06 71 ARG A N 1
ATOM 536 C CA . ARG A 1 71 ? 8.645 -2.425 1.436 1.00 93.06 71 ARG A CA 1
ATOM 537 C C . ARG A 1 71 ? 8.139 -1.740 2.698 1.00 93.06 71 ARG A C 1
ATOM 539 O O . ARG A 1 71 ? 8.469 -2.142 3.822 1.00 93.06 71 ARG A O 1
ATOM 546 N N . MET A 1 72 ? 7.307 -0.719 2.508 1.00 91.56 72 MET A N 1
ATOM 547 C CA . MET A 1 72 ? 6.789 0.101 3.594 1.00 91.56 72 MET A CA 1
ATOM 548 C C . MET A 1 72 ? 5.433 0.704 3.238 1.00 91.56 72 MET A C 1
ATOM 550 O O . MET A 1 72 ? 5.135 0.972 2.078 1.00 91.56 72 MET A O 1
ATOM 554 N N . VAL A 1 73 ? 4.613 0.939 4.259 1.00 90.62 73 VAL A N 1
ATOM 555 C CA . VAL A 1 73 ? 3.397 1.745 4.137 1.00 90.62 73 VAL A CA 1
ATOM 556 C C . VAL A 1 73 ? 3.584 2.996 4.978 1.00 90.62 73 VAL A C 1
ATOM 558 O O . VAL A 1 73 ? 3.903 2.920 6.168 1.00 90.62 73 VAL A O 1
ATOM 561 N N . HIS A 1 74 ? 3.404 4.146 4.346 1.00 87.62 74 HIS A N 1
ATOM 562 C CA . HIS A 1 74 ? 3.525 5.464 4.943 1.00 87.62 74 HIS A CA 1
ATOM 563 C C . HIS A 1 74 ? 2.131 6.022 5.223 1.00 87.62 74 HIS A C 1
ATOM 565 O O . HIS A 1 74 ? 1.210 5.846 4.425 1.00 87.62 74 HIS A O 1
ATOM 571 N N . ALA A 1 75 ? 1.972 6.701 6.360 1.00 76.56 75 ALA A N 1
ATOM 572 C CA . ALA A 1 75 ? 0.791 7.525 6.585 1.00 76.56 75 ALA A CA 1
ATOM 573 C C . ALA A 1 75 ? 0.895 8.748 5.678 1.00 76.56 75 ALA A C 1
ATOM 575 O O . ALA A 1 75 ? 1.915 9.442 5.730 1.00 76.56 75 ALA A O 1
ATOM 576 N N . ASP A 1 76 ? -0.139 9.035 4.897 1.00 67.50 76 ASP A N 1
ATOM 577 C CA . ASP A 1 76 ? -0.234 10.344 4.272 1.00 67.50 76 ASP A CA 1
ATOM 578 C C . ASP A 1 76 ? -0.592 11.365 5.366 1.00 67.50 76 ASP A C 1
ATOM 580 O O . ASP A 1 76 ? -1.629 11.275 6.026 1.00 67.50 76 ASP A O 1
ATOM 584 N N . GLN A 1 77 ? 0.342 12.276 5.647 1.00 58.53 77 GLN A N 1
ATOM 585 C CA . GLN A 1 77 ? 0.247 13.240 6.743 1.00 58.53 77 GLN A CA 1
ATOM 586 C C . GLN A 1 77 ? -0.502 14.517 6.358 1.00 58.53 77 GLN A C 1
ATOM 588 O O . GLN A 1 77 ? -0.332 15.520 7.057 1.00 58.53 77 GLN A O 1
ATOM 593 N N . GLN A 1 78 ? -1.317 14.523 5.295 1.00 53.03 78 GLN A N 1
ATOM 594 C CA . GLN A 1 78 ? -2.200 15.660 5.033 1.00 53.03 78 GLN A CA 1
ATOM 595 C C . GLN A 1 78 ? -3.174 15.869 6.206 1.00 53.03 78 GLN A C 1
ATOM 597 O O . GLN A 1 78 ? -4.280 15.336 6.264 1.00 53.03 78 GLN A O 1
ATOM 602 N N . LYS A 1 79 ? -2.723 16.676 7.170 1.00 42.53 79 LYS A N 1
ATOM 603 C CA . LYS A 1 79 ? -3.561 17.440 8.077 1.00 42.53 79 LYS A CA 1
ATOM 604 C C . LYS A 1 79 ? -4.251 18.486 7.213 1.00 42.53 79 LYS A C 1
ATOM 606 O O . LYS A 1 79 ? -3.626 19.481 6.850 1.00 42.53 79 LYS A O 1
ATOM 611 N N . HIS A 1 80 ? -5.507 18.235 6.876 1.00 43.91 80 HIS A N 1
ATOM 612 C CA . HIS A 1 80 ? -6.436 19.352 6.802 1.00 43.91 80 HIS A CA 1
ATOM 613 C C . HIS A 1 80 ? -6.596 19.960 8.199 1.00 43.91 80 HIS A C 1
ATOM 615 O O . HIS A 1 80 ? -6.611 19.181 9.184 1.00 43.91 80 HIS A O 1
#

Organism: NCBI:txid412755

pLDDT: mean 81.64, std 13.51, range [42.53, 94.12]

Nearest PDB structures (foldseek):
  6xji-assembly1_D  TM=6.871E-01  e=1.366E-02  Staphylococcus aureus
  3t41-assembly2_B  TM=8.115E-01  e=5.302E-02  Staphylococcus aureus subsp. aureus COL
  4rwx-assembly1_B  TM=7.253E-01  e=5.785E-01  Listeria monocytogenes EGD-e
  4wk3-assembly1_A  TM=6.564E-01  e=7.490E-01  Staphylococcus aureus subsp. aureus COL
  7w02-assembly1_A  TM=5.511E-01  e=1.429E+00  Homo sapiens

Sequence (80 aa):
MLNPYLEKRLFTLPVQPVLVEFDANELRAVMGQLTGLDLPIIETIGKFGFAAIAPVSPSIIKKINALPGVRMVHADQQKH

Solvent-accessible surface area (backbone atoms only — not comparable to full-atom values): 4537 Å² total; per-residue (Å²): 86,74,39,76,73,49,70,78,44,59,82,50,88,69,61,44,36,33,37,37,34,34,50,46,91,41,44,71,61,39,49,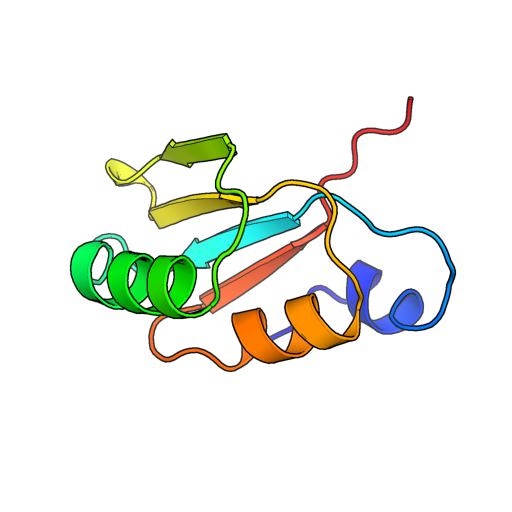54,52,46,54,73,66,73,55,61,67,75,47,69,47,53,92,78,13,36,35,34,32,51,64,41,48,49,71,53,53,55,52,54,48,66,38,76,60,42,56,34,42,40,73,54,78,82,74,126

Radius of gyration: 11.66 Å; Cα contacts (8 Å, |Δi|>4): 133; chains: 1; bounding box: 22×29×29 Å

Mean predicted aligned error: 7.18 Å

Secondary structure (DSSP, 8-state):
-B-HHHHTTTTSSS-EEEEEEE-GGGHHHHHHHHHHTT--EEEEEGGGTEEEEEEE-HHHHHHHHTSTTEEEEEE-----